Protein AF-A0A934FF81-F1 (afdb_monomer_lite)

Foldseek 3Di:
DQWFKWWQAPNDTHGDDPPDPPVVGPIAIATGRDSVVQSVLVVCVVVVNWAWDWDQDPVVRDTDTHRDPPPPRDPPPDPDPDDD

Structure (mmCIF, N/CA/C/O backbone):
data_AF-A0A934FF81-F1
#
_entry.id   AF-A0A934FF81-F1
#
loop_
_atom_site.group_PDB
_atom_site.id
_atom_site.type_symbol
_atom_site.label_atom_id
_atom_site.label_alt_id
_atom_site.label_comp_id
_atom_site.label_asym_id
_atom_site.label_entity_id
_atom_site.label_seq_id
_atom_site.pdbx_PDB_ins_code
_atom_site.Cartn_x
_atom_site.Cartn_y
_atom_site.Cartn_z
_atom_site.occupancy
_atom_site.B_iso_or_equiv
_atom_site.auth_seq_id
_atom_site.auth_comp_id
_atom_site.auth_asym_id
_atom_site.auth_atom_id
_atom_site.pdbx_PDB_model_num
ATOM 1 N N . MET A 1 1 ? 0.942 0.337 16.477 1.00 50.12 1 MET A N 1
ATOM 2 C CA . MET A 1 1 ? -0.370 0.771 15.956 1.00 50.12 1 MET A CA 1
ATOM 3 C C . MET A 1 1 ? -0.790 -0.235 14.900 1.00 50.12 1 MET A C 1
ATOM 5 O O . MET A 1 1 ? 0.094 -0.791 14.258 1.00 50.12 1 MET A O 1
ATOM 9 N N . SER A 1 2 ? -2.077 -0.551 14.782 1.00 64.25 2 SER A N 1
ATOM 10 C CA . SER A 1 2 ? -2.555 -1.504 13.775 1.00 64.25 2 SER A CA 1
ATOM 11 C C . SER A 1 2 ? -2.627 -0.800 12.424 1.00 64.25 2 SER A C 1
ATOM 13 O O . SER A 1 2 ? -3.368 0.170 12.295 1.00 64.25 2 SER A O 1
ATOM 15 N N . LYS A 1 3 ? -1.849 -1.265 11.444 1.00 71.88 3 LYS A N 1
ATOM 16 C CA . LYS A 1 3 ? -1.921 -0.757 10.072 1.00 71.88 3 LYS A CA 1
ATOM 17 C C . LYS A 1 3 ? -3.234 -1.175 9.416 1.00 71.88 3 LYS A C 1
ATOM 19 O O . LYS A 1 3 ? -3.721 -2.285 9.648 1.00 71.88 3 LYS A O 1
ATOM 24 N N . ASN A 1 4 ? -3.782 -0.291 8.595 1.00 83.94 4 ASN A N 1
ATOM 25 C CA . ASN A 1 4 ? -4.948 -0.545 7.764 1.00 83.94 4 ASN A CA 1
ATOM 26 C C . ASN A 1 4 ? -4.506 -0.852 6.331 1.00 83.94 4 ASN A C 1
ATOM 28 O O . ASN A 1 4 ? -3.416 -0.478 5.904 1.00 83.94 4 ASN A O 1
ATOM 32 N N . LEU A 1 5 ? -5.368 -1.550 5.598 1.00 85.88 5 LEU A N 1
ATOM 33 C CA . LEU A 1 5 ? -5.198 -1.752 4.167 1.00 85.88 5 LEU A CA 1
ATOM 34 C C . LEU A 1 5 ? -6.136 -0.795 3.434 1.00 85.88 5 LEU A C 1
ATOM 36 O O . LEU A 1 5 ? -7.315 -0.687 3.784 1.00 85.88 5 LEU A O 1
ATOM 40 N N . TYR A 1 6 ? -5.615 -0.151 2.403 1.00 88.75 6 TYR A N 1
ATOM 41 C CA . TYR A 1 6 ? -6.337 0.758 1.528 1.00 88.75 6 TYR A CA 1
ATOM 42 C C . TYR A 1 6 ? -6.169 0.310 0.080 1.00 88.75 6 TYR A C 1
ATOM 44 O O . TYR A 1 6 ? -5.091 -0.125 -0.295 1.00 88.75 6 TYR A O 1
ATOM 52 N N . ALA A 1 7 ? -7.229 0.368 -0.713 1.00 88.75 7 ALA A N 1
ATOM 53 C CA . ALA A 1 7 ? -7.205 0.140 -2.149 1.00 88.75 7 ALA A CA 1
ATOM 54 C C . ALA A 1 7 ? -7.114 1.498 -2.843 1.00 88.75 7 ALA A C 1
ATOM 56 O O . ALA A 1 7 ? -7.892 2.390 -2.516 1.00 88.75 7 ALA A O 1
ATOM 57 N N . ILE A 1 8 ? -6.200 1.643 -3.789 1.00 88.00 8 ILE A N 1
ATOM 58 C CA . ILE A 1 8 ? -6.110 2.781 -4.691 1.00 88.00 8 ILE A CA 1
ATOM 59 C C . ILE A 1 8 ? -6.648 2.324 -6.043 1.00 88.00 8 ILE A C 1
ATOM 61 O O . ILE A 1 8 ? -6.099 1.408 -6.658 1.00 88.00 8 ILE A O 1
ATOM 65 N N . VAL A 1 9 ? -7.743 2.941 -6.477 1.00 85.44 9 VAL A N 1
ATOM 66 C CA . VAL A 1 9 ? -8.427 2.645 -7.742 1.00 85.44 9 VAL A CA 1
ATOM 67 C C . VAL A 1 9 ? -8.624 3.963 -8.469 1.00 85.44 9 VAL A C 1
ATOM 69 O O . VAL A 1 9 ? -9.191 4.882 -7.891 1.00 85.44 9 VAL A O 1
ATOM 72 N N . ASP A 1 10 ? -8.117 4.081 -9.697 1.00 83.19 10 ASP A N 1
ATOM 73 C CA . ASP A 1 10 ? -8.243 5.305 -10.50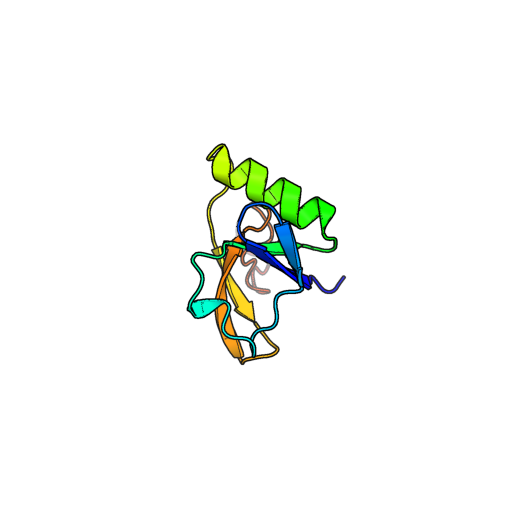8 1.00 83.19 10 ASP A CA 1
ATOM 74 C C . ASP A 1 10 ? -7.803 6.601 -9.774 1.00 83.19 10 ASP A C 1
ATOM 76 O O . ASP A 1 10 ? -8.322 7.688 -10.021 1.00 83.19 10 ASP A O 1
ATOM 80 N N . GLY A 1 11 ? -6.835 6.499 -8.852 1.00 80.81 11 GLY A N 1
ATOM 81 C CA . GLY A 1 11 ? -6.346 7.623 -8.040 1.00 80.81 11 GLY A CA 1
ATOM 82 C C . GLY A 1 11 ? -7.187 7.949 -6.796 1.00 80.81 11 GLY A C 1
ATOM 83 O O . GLY A 1 11 ? -6.833 8.855 -6.042 1.00 80.81 11 GLY A O 1
ATOM 84 N N . GLU A 1 12 ? -8.264 7.207 -6.537 1.00 85.56 12 GLU A N 1
ATOM 85 C CA . GLU A 1 12 ? -9.076 7.322 -5.325 1.00 85.56 12 GLU A CA 1
ATOM 86 C C . GLU A 1 12 ? -8.677 6.270 -4.283 1.00 85.56 12 GLU A C 1
ATOM 88 O O . GLU A 1 12 ? -8.472 5.096 -4.596 1.00 85.56 12 GLU A O 1
ATOM 93 N N . VAL A 1 13 ? -8.576 6.692 -3.018 1.00 87.94 13 VAL A N 1
ATOM 94 C CA . VAL A 1 13 ? -8.252 5.812 -1.889 1.00 87.94 13 VAL A CA 1
ATOM 95 C C . VAL A 1 13 ? -9.540 5.323 -1.239 1.00 87.94 13 VAL A C 1
ATOM 97 O O . VAL A 1 13 ? -10.394 6.105 -0.826 1.00 87.94 13 VAL A O 1
ATOM 100 N N . HIS A 1 14 ? -9.657 4.010 -1.099 1.00 86.94 14 HIS A N 1
ATOM 101 C CA . HIS A 1 14 ? -10.776 3.350 -0.453 1.00 86.94 14 HIS A CA 1
ATOM 102 C C . HIS A 1 14 ? -10.285 2.400 0.637 1.00 86.94 14 HIS A C 1
ATOM 104 O O . HIS A 1 14 ? -9.225 1.792 0.508 1.00 86.94 14 HIS A O 1
ATOM 110 N N . PRO A 1 15 ? -11.052 2.178 1.712 1.00 84.75 15 PRO A N 1
ATOM 111 C CA . PRO A 1 15 ? -10.730 1.128 2.667 1.00 84.75 15 PRO A CA 1
ATOM 112 C C . PRO A 1 15 ? -10.756 -0.245 1.974 1.00 84.75 15 PRO A C 1
ATOM 114 O O . PRO A 1 15 ? -11.780 -0.670 1.420 1.00 84.75 15 PRO A O 1
ATOM 117 N N . PHE A 1 16 ? -9.626 -0.956 2.023 1.00 81.44 16 PHE A N 1
ATOM 118 C CA . PHE A 1 16 ? -9.507 -2.295 1.458 1.00 81.44 16 PHE A CA 1
ATOM 119 C C . PHE A 1 16 ? -10.189 -3.291 2.387 1.00 81.44 16 PHE A C 1
ATOM 121 O O . PHE A 1 16 ? -9.921 -3.366 3.591 1.00 81.44 16 PHE A O 1
ATOM 128 N N . ASN A 1 17 ? -11.070 -4.097 1.812 1.00 75.62 17 ASN A N 1
ATOM 129 C CA . ASN A 1 17 ? -11.708 -5.184 2.525 1.00 75.62 17 ASN A CA 1
ATOM 130 C C . ASN A 1 17 ? -11.321 -6.495 1.849 1.00 75.62 17 ASN A C 1
ATOM 132 O O . ASN A 1 17 ? -11.724 -6.719 0.713 1.00 75.62 17 ASN A O 1
ATOM 136 N N . CYS A 1 18 ? -10.604 -7.368 2.572 1.00 70.56 18 CYS A N 1
ATOM 137 C CA . CYS A 1 18 ? -10.147 -8.676 2.078 1.00 70.56 18 CYS A CA 1
ATOM 138 C C . CYS A 1 18 ? -11.332 -9.591 1.625 1.00 70.56 18 CYS A C 1
ATOM 140 O O . CYS A 1 18 ? -11.085 -10.638 1.041 1.00 70.56 18 CYS A O 1
ATOM 142 N N . TYR A 1 19 ? -12.599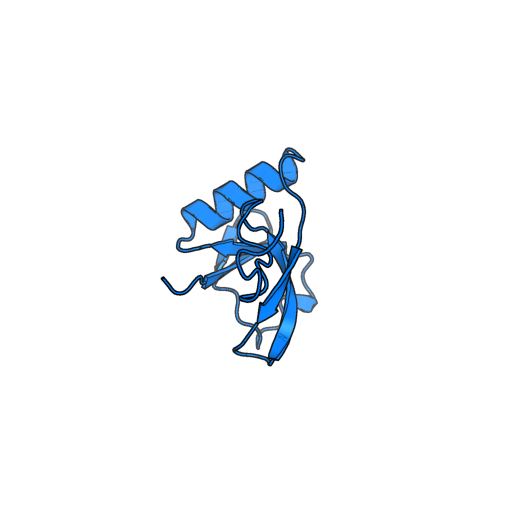 -9.220 1.892 1.00 65.00 19 TYR A N 1
ATOM 143 C CA . TYR A 1 19 ? -13.824 -9.928 1.468 1.00 65.00 19 TYR A CA 1
ATOM 144 C C . TYR A 1 19 ? -14.552 -9.317 0.254 1.00 65.00 19 TYR A C 1
ATOM 146 O O . TYR A 1 19 ? -15.526 -9.904 -0.209 1.00 65.00 19 TYR A O 1
ATOM 154 N N . LYS A 1 20 ? -14.161 -8.123 -0.211 1.00 62.34 20 LYS A N 1
ATOM 155 C CA . LYS A 1 20 ? -14.717 -7.507 -1.427 1.00 62.34 20 LYS A CA 1
ATOM 156 C C . LYS A 1 20 ? -13.764 -7.761 -2.594 1.00 62.34 20 LYS A C 1
ATOM 158 O O . LYS A 1 20 ? -12.556 -7.659 -2.398 1.00 62.34 20 LYS A O 1
ATOM 163 N N . ASP A 1 21 ? -14.316 -8.030 -3.777 1.00 56.56 21 ASP A N 1
ATOM 164 C CA . ASP A 1 21 ? -13.640 -8.313 -5.058 1.00 56.56 21 ASP A CA 1
ATOM 165 C C . ASP A 1 21 ? -12.787 -7.155 -5.623 1.00 56.56 21 ASP A C 1
ATOM 167 O O . ASP A 1 21 ? -12.825 -6.841 -6.806 1.00 56.56 21 ASP A O 1
ATOM 171 N N . TYR A 1 22 ? -11.933 -6.532 -4.807 1.00 58.34 22 TYR A N 1
ATOM 172 C CA . TYR A 1 22 ? -10.837 -5.704 -5.322 1.00 58.34 22 TYR A CA 1
ATOM 173 C C . TYR A 1 22 ? -9.801 -6.539 -6.094 1.00 58.34 22 TYR A C 1
ATOM 175 O O . TYR A 1 22 ? -8.908 -5.968 -6.696 1.00 58.34 22 TYR A O 1
ATOM 183 N N . ALA A 1 23 ? -9.914 -7.873 -6.079 1.00 54.97 23 ALA A N 1
ATOM 184 C CA . ALA A 1 23 ? -9.097 -8.779 -6.881 1.00 54.97 23 ALA A CA 1
ATOM 185 C C . ALA A 1 23 ? -9.443 -8.747 -8.383 1.00 54.97 23 ALA A C 1
ATOM 187 O O . ALA A 1 23 ? -8.628 -9.187 -9.187 1.00 54.97 23 ALA A O 1
ATOM 188 N N . GLU A 1 24 ? -10.632 -8.259 -8.760 1.00 54.94 24 GLU A N 1
ATOM 189 C CA . GLU A 1 24 ? -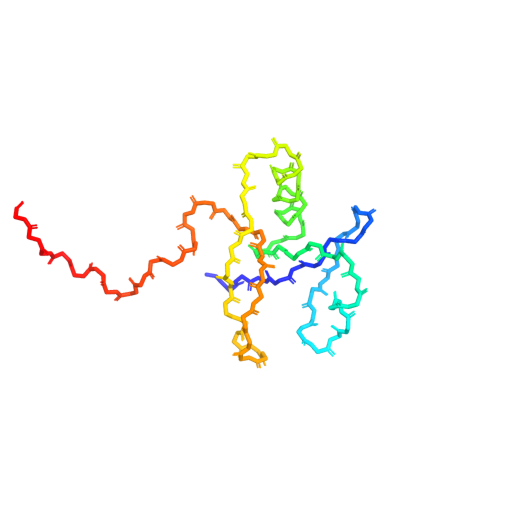11.032 -8.109 -10.170 1.00 54.94 24 GLU A CA 1
ATOM 190 C C . GLU A 1 24 ? -10.668 -6.736 -10.754 1.00 54.94 24 GLU A C 1
ATOM 192 O O . GLU A 1 24 ? -10.699 -6.553 -11.969 1.00 54.94 24 GLU A O 1
ATOM 197 N N . LEU A 1 25 ? -10.319 -5.772 -9.900 1.00 64.19 25 LEU A N 1
ATOM 198 C CA . LEU A 1 25 ? -9.843 -4.454 -10.303 1.00 64.19 25 LEU A CA 1
ATOM 199 C C . LEU A 1 25 ? -8.310 -4.469 -10.252 1.00 64.19 25 LEU A C 1
ATOM 201 O O . LEU A 1 25 ? -7.745 -5.009 -9.304 1.00 64.19 25 LEU A O 1
ATOM 205 N N . ASP A 1 26 ? -7.637 -3.859 -11.232 1.00 70.00 26 ASP A N 1
ATOM 206 C CA . ASP A 1 26 ? -6.196 -3.533 -11.197 1.00 70.00 26 ASP A CA 1
ATOM 207 C C . ASP A 1 26 ? -5.927 -2.464 -10.110 1.00 70.00 26 ASP A C 1
ATOM 209 O O . ASP 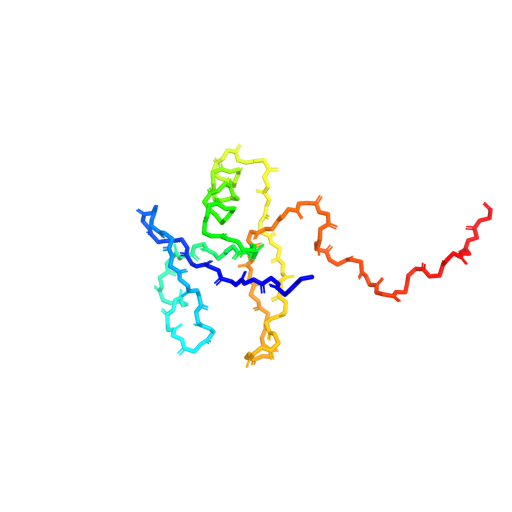A 1 26 ? -5.512 -1.337 -10.368 1.00 70.00 26 ASP A O 1
ATOM 213 N N . ALA A 1 27 ? -6.272 -2.793 -8.866 1.00 80.19 27 ALA A N 1
ATOM 214 C CA . ALA A 1 27 ? -6.219 -1.919 -7.713 1.00 80.19 27 ALA A CA 1
ATOM 215 C C . ALA A 1 27 ? -4.895 -2.128 -6.979 1.00 80.19 27 ALA A C 1
ATOM 217 O O . ALA A 1 27 ? -4.565 -3.244 -6.566 1.00 80.19 27 ALA A O 1
ATOM 218 N N . LEU A 1 28 ? -4.162 -1.043 -6.743 1.00 87.31 28 LEU A N 1
ATOM 219 C CA . LEU A 1 28 ? -2.991 -1.077 -5.872 1.00 87.31 28 LEU A CA 1
ATOM 220 C C . LEU A 1 28 ? -3.461 -1.090 -4.422 1.00 87.31 28 LEU A C 1
ATOM 222 O O . LEU A 1 28 ? -4.302 -0.290 -4.028 1.00 87.31 28 LEU A O 1
ATOM 226 N N . VAL A 1 29 ? -2.923 -1.981 -3.597 1.00 87.94 29 VAL A N 1
ATOM 227 C CA . VAL A 1 29 ? -3.252 -2.009 -2.167 1.00 87.94 29 VAL A CA 1
ATOM 228 C C . VAL A 1 29 ? -2.109 -1.367 -1.396 1.00 87.94 29 VAL A C 1
ATOM 230 O O . VAL A 1 29 ? -0.965 -1.719 -1.625 1.00 87.94 29 VAL A O 1
ATOM 233 N N . ALA A 1 30 ? -2.377 -0.460 -0.466 1.00 89.88 30 ALA A N 1
ATOM 234 C CA . ALA A 1 30 ? -1.383 0.151 0.410 1.00 89.88 30 ALA A CA 1
ATOM 235 C C . ALA A 1 30 ? -1.645 -0.203 1.879 1.00 89.88 30 ALA A C 1
ATOM 237 O O . ALA A 1 30 ? -2.782 -0.186 2.353 1.00 89.88 30 ALA A O 1
ATOM 238 N N . CYS A 1 31 ? -0.582 -0.518 2.614 1.00 88.06 31 CYS A N 1
ATOM 239 C CA . CYS A 1 31 ? -0.604 -0.811 4.041 1.00 88.06 31 CYS A CA 1
ATOM 240 C C . CYS A 1 31 ? -0.134 0.417 4.830 1.00 88.06 31 CYS A C 1
ATOM 242 O O . CYS A 1 31 ? 1.066 0.651 4.988 1.00 88.06 31 CYS A O 1
ATOM 244 N N . ALA A 1 32 ? -1.091 1.197 5.332 1.00 88.19 32 ALA A N 1
ATOM 245 C CA . ALA A 1 32 ? -0.864 2.518 5.913 1.00 88.19 32 ALA A CA 1
ATOM 246 C C . ALA A 1 32 ? -1.731 2.756 7.158 1.00 88.19 32 ALA A C 1
ATOM 248 O O . ALA A 1 32 ? -2.687 2.025 7.421 1.00 88.19 32 ALA A O 1
ATOM 249 N N . ASN A 1 33 ? -1.417 3.780 7.956 1.00 86.25 33 ASN A N 1
ATOM 250 C CA . ASN A 1 33 ? -2.252 4.132 9.112 1.00 86.25 33 ASN A CA 1
ATOM 251 C C . ASN A 1 33 ? -3.426 5.036 8.712 1.00 86.25 33 ASN A C 1
ATOM 253 O O . ASN A 1 33 ? -4.489 4.951 9.329 1.00 86.25 33 ASN A O 1
ATOM 257 N N . THR A 1 34 ? -3.233 5.874 7.691 1.00 87.81 34 THR A N 1
ATOM 258 C CA . THR A 1 34 ? -4.205 6.855 7.191 1.00 87.81 34 THR A CA 1
ATOM 259 C C . THR A 1 34 ? -4.343 6.781 5.669 1.00 87.81 34 THR A C 1
ATOM 261 O O . THR A 1 34 ? -3.492 6.211 4.985 1.00 87.81 34 THR A O 1
ATOM 264 N N . GLU A 1 35 ? -5.411 7.379 5.135 1.00 89.94 35 GLU A N 1
ATOM 265 C CA . GLU A 1 35 ? -5.643 7.491 3.686 1.00 89.94 35 GLU A CA 1
ATOM 266 C C . GLU A 1 35 ? -4.584 8.366 3.001 1.00 89.94 35 GLU A C 1
ATOM 268 O O . GLU A 1 35 ? -4.112 8.020 1.923 1.00 89.94 35 GLU A O 1
ATOM 273 N N . GLU A 1 36 ? -4.154 9.450 3.654 1.00 90.25 36 GLU A N 1
ATOM 274 C CA . GLU A 1 36 ? -3.078 10.321 3.158 1.00 90.25 36 GLU A CA 1
ATOM 275 C C . GLU A 1 36 ? -1.779 9.532 2.953 1.00 90.25 36 GLU A C 1
ATOM 277 O O . GLU A 1 36 ? -1.198 9.573 1.874 1.00 90.25 36 GLU A O 1
ATOM 282 N N . GLN A 1 37 ? -1.389 8.711 3.935 1.00 90.00 37 GLN A N 1
ATOM 283 C CA . GLN A 1 37 ? -0.212 7.846 3.817 1.00 90.00 37 GLN A CA 1
ATOM 284 C C . GLN A 1 37 ? -0.358 6.806 2.699 1.00 90.00 37 GLN A C 1
ATOM 286 O O . GLN A 1 37 ? 0.612 6.487 2.019 1.00 90.00 37 GLN A O 1
ATOM 291 N N . ALA A 1 38 ? -1.561 6.262 2.492 1.00 89.75 38 ALA A N 1
ATOM 292 C CA . ALA A 1 38 ? -1.809 5.339 1.387 1.00 89.75 38 ALA A CA 1
ATOM 293 C C . ALA A 1 38 ? -1.618 6.022 0.021 1.00 89.75 38 ALA A C 1
ATOM 295 O O . ALA A 1 38 ? -1.039 5.423 -0.884 1.00 89.75 38 ALA A O 1
ATOM 296 N N . MET A 1 39 ? -2.054 7.277 -0.109 1.00 90.25 39 MET A N 1
ATOM 297 C CA . MET A 1 39 ? -1.861 8.079 -1.319 1.00 90.25 39 MET A CA 1
ATOM 298 C C . MET A 1 39 ? -0.389 8.452 -1.541 1.00 90.25 39 MET A C 1
ATOM 300 O O . MET A 1 39 ? 0.094 8.396 -2.673 1.00 90.25 39 MET A O 1
ATOM 304 N N . GLU A 1 40 ? 0.349 8.776 -0.478 1.00 91.69 40 GLU A N 1
ATOM 305 C CA . GLU A 1 40 ? 1.796 9.008 -0.562 1.00 91.69 40 GLU A CA 1
ATOM 306 C C . GLU A 1 40 ? 2.532 7.757 -1.059 1.00 91.69 40 GLU A C 1
ATOM 308 O O . GLU A 1 40 ? 3.358 7.850 -1.964 1.00 91.69 40 GLU A O 1
ATOM 313 N N . LEU A 1 41 ? 2.189 6.574 -0.535 1.00 90.00 41 LEU A N 1
ATOM 314 C CA . LEU A 1 41 ? 2.760 5.305 -0.998 1.00 90.00 41 LEU A CA 1
ATOM 315 C C . LEU A 1 41 ? 2.445 5.038 -2.476 1.00 90.00 41 LEU A C 1
ATOM 317 O O . LEU A 1 41 ? 3.333 4.629 -3.220 1.00 90.00 41 LEU A O 1
ATOM 321 N N . ALA A 1 42 ? 1.212 5.295 -2.918 1.00 89.94 42 ALA A N 1
ATOM 322 C CA . ALA A 1 42 ? 0.843 5.186 -4.331 1.00 89.94 42 ALA A CA 1
ATOM 323 C C . ALA A 1 42 ? 1.701 6.107 -5.213 1.00 89.94 42 ALA A C 1
ATOM 325 O O . ALA A 1 42 ? 2.252 5.663 -6.215 1.00 89.94 42 ALA A O 1
ATOM 326 N N . THR A 1 43 ? 1.890 7.356 -4.783 1.00 90.38 43 THR A N 1
ATOM 327 C CA . THR A 1 43 ? 2.709 8.346 -5.498 1.00 90.38 43 THR A CA 1
ATOM 328 C C . THR A 1 43 ? 4.170 7.895 -5.600 1.00 90.38 43 THR A C 1
ATOM 330 O O . THR A 1 43 ? 4.763 7.940 -6.675 1.00 90.38 43 THR A O 1
ATOM 333 N N . MET A 1 44 ? 4.748 7.399 -4.501 1.00 90.75 44 MET A N 1
ATOM 334 C CA . MET A 1 44 ? 6.113 6.858 -4.495 1.00 90.75 44 MET A CA 1
ATOM 335 C C . MET A 1 44 ? 6.251 5.644 -5.420 1.00 90.75 44 MET A C 1
ATOM 337 O O . MET A 1 44 ? 7.275 5.486 -6.082 1.00 90.75 44 MET A O 1
ATOM 341 N N . TYR A 1 45 ? 5.232 4.783 -5.485 1.00 89.25 45 TYR A N 1
ATOM 342 C CA . TYR A 1 45 ? 5.224 3.633 -6.388 1.00 89.25 45 TYR A CA 1
ATOM 343 C C . TYR A 1 45 ? 5.197 4.065 -7.857 1.00 89.25 45 TYR A C 1
ATOM 345 O O . TYR A 1 45 ? 5.987 3.567 -8.655 1.00 89.25 45 TYR A O 1
ATOM 353 N N . GLU A 1 46 ? 4.359 5.043 -8.214 1.00 87.88 46 GLU A N 1
ATOM 354 C CA . GLU A 1 46 ? 4.327 5.605 -9.572 1.00 87.88 46 GLU A CA 1
ATOM 355 C C . GLU A 1 46 ? 5.656 6.260 -9.971 1.00 87.88 46 GLU A C 1
ATOM 357 O O . GLU A 1 46 ? 6.069 6.193 -11.130 1.00 87.88 46 GLU A O 1
ATOM 362 N N . HIS A 1 47 ? 6.360 6.858 -9.011 1.00 89.19 47 HIS A N 1
ATOM 363 C CA . HIS A 1 47 ? 7.701 7.403 -9.211 1.00 89.19 47 HIS A CA 1
ATOM 364 C C . HIS A 1 47 ? 8.810 6.334 -9.253 1.00 89.19 47 HIS A C 1
ATOM 366 O O . HIS A 1 47 ? 9.960 6.663 -9.554 1.00 89.19 47 HIS A O 1
ATOM 372 N N . GLY A 1 48 ? 8.495 5.066 -8.967 1.00 87.19 48 GLY A N 1
ATOM 373 C CA . GLY A 1 48 ? 9.468 3.974 -8.879 1.00 87.19 48 GLY A CA 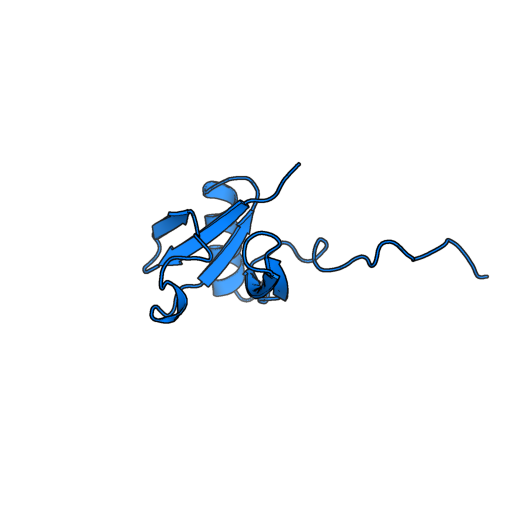1
ATOM 374 C C . GLY A 1 48 ? 10.389 4.065 -7.657 1.00 87.19 48 GLY A C 1
ATOM 375 O O . GLY A 1 48 ? 11.502 3.543 -7.685 1.00 87.19 48 GLY A O 1
ATOM 376 N N . GLU A 1 49 ? 9.960 4.763 -6.604 1.00 87.50 49 GLU A N 1
ATOM 377 C CA . GLU A 1 49 ? 10.705 4.929 -5.349 1.00 87.50 49 GLU A CA 1
ATOM 378 C C . GLU A 1 49 ? 10.495 3.745 -4.390 1.00 87.50 49 GLU A C 1
ATOM 380 O O . GLU A 1 49 ? 11.372 3.442 -3.576 1.00 87.50 49 GLU A O 1
ATOM 385 N N . ILE A 1 50 ? 9.348 3.064 -4.492 1.00 87.25 50 ILE A N 1
ATOM 386 C CA . ILE A 1 50 ? 9.020 1.858 -3.723 1.00 87.25 50 ILE A CA 1
ATOM 387 C C . ILE A 1 50 ? 8.466 0.759 -4.632 1.00 87.25 50 ILE A C 1
ATOM 389 O O . ILE A 1 50 ? 7.903 1.039 -5.686 1.00 87.25 50 ILE A O 1
ATOM 393 N N . ASP A 1 51 ? 8.561 -0.484 -4.166 1.00 86.75 51 ASP A N 1
ATOM 394 C CA . ASP A 1 51 ? 7.956 -1.660 -4.790 1.00 86.75 51 ASP A CA 1
ATOM 395 C C . ASP A 1 51 ? 6.821 -2.223 -3.922 1.00 86.75 51 ASP A C 1
ATOM 397 O O . ASP A 1 51 ? 6.714 -1.951 -2.719 1.00 86.75 51 ASP A O 1
ATOM 401 N N . THR A 1 52 ? 5.982 -3.070 -4.519 1.00 87.31 52 THR A N 1
ATOM 402 C CA . THR A 1 52 ? 5.023 -3.876 -3.763 1.00 87.31 52 THR A CA 1
ATOM 403 C C . THR A 1 52 ? 5.747 -4.926 -2.921 1.00 87.31 52 THR A C 1
ATOM 405 O O . THR A 1 52 ? 6.838 -5.407 -3.224 1.00 87.31 52 THR A O 1
ATOM 408 N N . SER A 1 53 ? 5.128 -5.304 -1.811 1.00 85.56 53 SER A N 1
ATOM 409 C CA . SER A 1 53 ? 5.627 -6.330 -0.908 1.00 85.56 53 SER A CA 1
ATOM 410 C C . SER A 1 53 ? 4.513 -7.280 -0.507 1.00 85.56 53 SER A C 1
ATOM 412 O O . SER A 1 53 ? 3.370 -6.877 -0.300 1.00 85.56 53 SER A O 1
ATOM 414 N N . ALA A 1 54 ? 4.862 -8.548 -0.310 1.00 85.12 54 ALA A N 1
ATOM 415 C CA . ALA A 1 54 ? 3.934 -9.533 0.221 1.00 85.12 54 ALA A CA 1
ATOM 416 C C . ALA A 1 54 ? 3.566 -9.206 1.681 1.00 85.12 54 ALA A C 1
ATOM 418 O O . ALA A 1 54 ? 4.414 -9.217 2.577 1.00 85.12 54 ALA A O 1
ATOM 419 N N . PHE A 1 55 ? 2.283 -8.971 1.928 1.00 83.50 55 PHE A N 1
ATOM 420 C CA . PHE A 1 55 ? 1.700 -8.728 3.238 1.00 83.50 55 PHE A CA 1
ATOM 421 C C . PHE A 1 55 ? 0.663 -9.795 3.566 1.00 83.50 55 PHE A C 1
ATOM 423 O O . PHE A 1 55 ? -0.248 -10.081 2.790 1.00 83.50 55 PHE A O 1
ATOM 430 N N . ARG A 1 56 ? 0.774 -10.384 4.755 1.00 81.44 56 ARG A N 1
ATOM 431 C CA . ARG A 1 56 ? -0.175 -11.393 5.224 1.00 81.44 56 ARG A CA 1
ATOM 432 C C . ARG A 1 56 ? -1.366 -10.710 5.904 1.00 81.44 56 ARG A C 1
ATOM 434 O O . ARG A 1 56 ? -1.228 -10.224 7.023 1.00 81.44 56 ARG A O 1
ATOM 441 N N . CYS A 1 57 ? -2.535 -10.691 5.255 1.00 76.31 57 CYS A N 1
ATOM 442 C CA . CYS A 1 57 ? -3.779 -10.176 5.846 1.00 76.31 57 CYS A CA 1
ATOM 443 C C . CYS A 1 57 ? -4.240 -11.156 6.936 1.00 76.31 57 CYS A C 1
ATOM 445 O O . CYS A 1 57 ? -4.705 -12.255 6.647 1.00 76.31 57 CYS A O 1
ATOM 447 N N . GLU A 1 58 ? -4.157 -10.761 8.210 1.00 76.56 58 GLU A N 1
ATOM 448 C CA . GLU A 1 58 ? -4.636 -11.591 9.330 1.00 76.56 58 GLU A CA 1
ATOM 449 C C . GLU A 1 58 ? -6.162 -11.791 9.312 1.00 76.56 58 GLU A C 1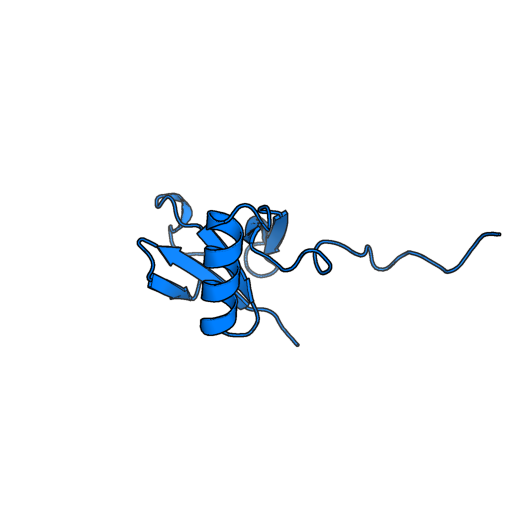
ATOM 451 O O . GLU A 1 58 ? -6.664 -12.756 9.883 1.00 76.56 58 GLU A O 1
ATOM 456 N N . LYS A 1 59 ? -6.911 -10.911 8.627 1.00 73.94 59 LYS A N 1
ATOM 457 C CA . LYS A 1 59 ? -8.381 -10.987 8.546 1.00 73.94 59 LYS A CA 1
ATOM 458 C C . LYS A 1 59 ? -8.892 -12.072 7.596 1.00 73.94 59 LYS A C 1
ATOM 460 O O . LYS A 1 59 ? -9.922 -12.671 7.889 1.00 73.94 59 LYS A O 1
ATOM 465 N N . CYS A 1 60 ? -8.224 -12.290 6.461 1.00 76.19 60 CYS A N 1
ATOM 466 C CA . CYS A 1 60 ? -8.578 -13.352 5.508 1.00 76.19 60 CYS A CA 1
ATOM 467 C C . CYS A 1 60 ? -7.622 -14.555 5.573 1.00 76.19 60 CYS A C 1
ATOM 469 O O . CYS A 1 60 ? -7.921 -15.603 5.012 1.00 76.19 60 CYS A O 1
ATOM 471 N N . GLY A 1 61 ? -6.470 -14.416 6.236 1.00 76.75 61 GLY A N 1
ATOM 472 C CA . GLY A 1 61 ? -5.415 -15.430 6.294 1.00 76.75 61 GLY A CA 1
ATOM 473 C C . GLY A 1 61 ? -4.555 -15.532 5.027 1.00 76.75 61 GLY A C 1
ATOM 474 O O . GLY A 1 61 ? -3.616 -16.331 5.013 1.00 76.75 61 GLY A O 1
ATOM 475 N N . GLY A 1 62 ? -4.856 -14.740 3.994 1.00 79.69 62 GLY A N 1
ATOM 476 C CA . GLY A 1 62 ? -4.164 -14.714 2.706 1.00 79.69 62 GLY A CA 1
ATOM 477 C C . GLY A 1 62 ? -2.957 -13.775 2.659 1.00 79.69 62 GLY A C 1
ATOM 478 O O . GLY A 1 62 ? -2.726 -12.971 3.566 1.00 79.69 62 GLY A O 1
ATOM 479 N N . THR A 1 63 ? -2.193 -13.881 1.574 1.00 82.69 63 THR A N 1
ATOM 480 C CA . THR A 1 63 ? -1.079 -12.981 1.252 1.00 82.69 63 THR A CA 1
ATOM 481 C C . THR A 1 63 ? -1.501 -12.068 0.106 1.00 82.69 63 THR A C 1
ATOM 483 O O . THR A 1 63 ? -1.975 -12.560 -0.914 1.00 82.69 63 THR A O 1
ATOM 486 N N . HIS A 1 64 ? -1.323 -10.762 0.279 1.00 82.56 64 HIS A N 1
ATOM 487 C CA . HIS A 1 64 ? -1.616 -9.729 -0.711 1.00 82.56 64 HIS A CA 1
ATOM 488 C C . HIS A 1 64 ? -0.341 -8.963 -1.040 1.00 82.56 64 HIS A C 1
ATOM 490 O O . HIS A 1 64 ? 0.489 -8.752 -0.159 1.00 82.56 64 HIS A O 1
ATOM 496 N N . GLU A 1 65 ? -0.192 -8.528 -2.283 1.00 86.25 65 GLU A N 1
ATOM 497 C CA . GLU A 1 65 ? 0.853 -7.577 -2.648 1.00 86.25 65 GLU A CA 1
ATOM 498 C C . GLU A 1 65 ? 0.383 -6.172 -2.293 1.00 86.25 65 GLU A C 1
ATOM 500 O O . GLU A 1 65 ? -0.693 -5.748 -2.711 1.00 86.25 65 GLU A O 1
ATOM 505 N N . VAL A 1 66 ? 1.157 -5.480 -1.457 1.00 87.94 66 VAL A N 1
ATOM 506 C CA . VAL A 1 66 ? 0.804 -4.150 -0.962 1.00 87.94 66 VAL A CA 1
ATOM 507 C C . VAL A 1 66 ? 1.990 -3.196 -1.030 1.00 87.94 66 VAL A C 1
ATOM 509 O O . VAL A 1 66 ? 3.135 -3.597 -0.829 1.00 87.94 66 VAL A O 1
ATOM 512 N N . LEU A 1 67 ? 1.708 -1.919 -1.243 1.00 90.25 67 LEU A N 1
ATOM 513 C CA . LEU A 1 67 ? 2.626 -0.811 -1.041 1.00 90.25 67 LEU A CA 1
ATOM 514 C C . LEU A 1 67 ? 2.799 -0.572 0.455 1.00 90.25 67 LEU A C 1
ATOM 516 O O . LEU A 1 67 ? 1.827 -0.481 1.206 1.00 90.25 67 LEU A O 1
ATOM 520 N N . GLN A 1 68 ? 4.040 -0.483 0.905 1.00 86.62 68 GLN A N 1
ATOM 521 C CA . GLN A 1 68 ? 4.383 -0.167 2.286 1.00 86.62 68 GLN A CA 1
ATOM 522 C C . GLN A 1 68 ? 5.771 0.461 2.314 1.00 86.62 68 GLN A C 1
ATOM 524 O O . GLN A 1 68 ? 6.577 0.214 1.420 1.00 86.62 68 GLN A O 1
ATOM 529 N N . GLU A 1 69 ? 6.068 1.239 3.350 1.00 79.25 69 GLU A N 1
ATOM 530 C CA . GLU A 1 69 ? 7.391 1.838 3.497 1.00 79.25 69 GLU A CA 1
ATOM 531 C C . GLU A 1 69 ? 8.483 0.752 3.546 1.00 79.25 69 GLU A C 1
ATOM 533 O O . GLU A 1 69 ? 8.374 -0.247 4.277 1.00 79.25 69 GLU A O 1
ATOM 538 N N . SER A 1 70 ? 9.543 0.963 2.757 1.00 63.31 70 SER A N 1
ATOM 539 C CA . SER A 1 70 ? 10.743 0.124 2.671 1.00 63.31 70 SER A CA 1
ATOM 540 C C . SER A 1 70 ? 11.455 0.063 4.027 1.00 63.31 70 SER A C 1
ATOM 542 O O . SER A 1 70 ? 12.376 0.819 4.316 1.00 63.31 70 SER A O 1
ATOM 544 N N . GLY A 1 71 ? 10.988 -0.826 4.903 1.00 55.12 71 GLY A N 1
ATOM 545 C CA . GLY A 1 71 ? 11.479 -0.967 6.277 1.00 55.12 71 GLY A CA 1
ATOM 546 C C . GLY A 1 71 ? 10.518 -1.694 7.219 1.00 55.12 71 GLY A C 1
ATOM 547 O O . GLY A 1 71 ? 10.946 -2.207 8.252 1.00 55.12 71 GLY A O 1
ATOM 548 N N . GLU A 1 72 ? 9.237 -1.799 6.855 1.00 53.66 72 GLU A N 1
ATOM 549 C CA . GLU A 1 72 ? 8.221 -2.486 7.670 1.00 53.66 72 GLU A CA 1
ATOM 550 C C . GLU A 1 72 ? 7.782 -3.844 7.107 1.00 53.66 72 GLU A C 1
ATOM 552 O O . GLU A 1 72 ? 7.113 -4.623 7.791 1.00 53.66 72 GLU A O 1
ATOM 557 N N . GLY A 1 73 ? 8.241 -4.178 5.901 1.00 47.84 73 GLY A N 1
ATOM 558 C CA . GLY A 1 73 ? 8.166 -5.519 5.345 1.00 47.84 73 GLY A CA 1
ATOM 559 C C . GLY A 1 73 ? 9.161 -6.453 6.027 1.00 47.84 73 GLY A C 1
ATOM 560 O O . GLY A 1 73 ? 10.324 -6.517 5.651 1.00 47.84 73 GLY A O 1
ATOM 561 N N . ASN A 1 74 ? 8.678 -7.220 7.005 1.00 45.16 74 ASN A N 1
ATOM 562 C CA . ASN A 1 74 ? 9.334 -8.427 7.510 1.00 45.16 74 ASN A CA 1
ATOM 563 C C . ASN A 1 74 ? 10.698 -8.200 8.202 1.00 45.16 74 ASN A C 1
ATOM 565 O O . ASN A 1 74 ? 11.737 -8.686 7.759 1.00 45.16 74 ASN A O 1
ATOM 569 N N . ARG A 1 75 ? 10.691 -7.603 9.404 1.00 40.25 75 ARG A N 1
ATOM 570 C CA . ARG A 1 75 ? 11.537 -8.199 10.450 1.00 40.25 75 ARG A CA 1
ATOM 571 C C . ARG A 1 75 ? 10.833 -9.487 10.871 1.00 40.25 75 ARG A C 1
ATOM 573 O O . ARG A 1 75 ? 9.794 -9.388 11.528 1.00 40.25 75 ARG A O 1
ATOM 580 N N . PRO A 1 76 ? 11.364 -10.688 10.581 1.00 42.25 76 PRO A N 1
ATOM 581 C CA . PRO A 1 76 ? 11.012 -11.816 11.421 1.00 42.25 76 PRO A CA 1
ATOM 582 C C . PRO A 1 76 ? 11.313 -11.385 12.860 1.00 42.25 76 PRO A C 1
ATOM 584 O O . PRO A 1 76 ? 12.385 -10.838 13.138 1.00 42.25 76 PRO A O 1
ATOM 587 N N . ALA A 1 77 ? 10.383 -11.617 13.784 1.00 48.59 77 ALA A N 1
ATOM 588 C CA . ALA A 1 77 ? 10.548 -11.358 15.217 1.00 48.59 77 ALA A CA 1
ATOM 589 C C . ALA A 1 77 ? 11.632 -12.252 15.873 1.00 48.59 77 ALA A C 1
ATOM 591 O O . ALA A 1 77 ? 11.567 -12.575 17.054 1.00 48.59 77 ALA A O 1
ATOM 592 N N . ASN A 1 78 ? 12.636 -12.673 15.105 1.00 46.25 78 ASN A N 1
ATOM 593 C CA . ASN A 1 78 ? 13.784 -13.434 15.541 1.00 46.25 78 ASN A CA 1
ATOM 594 C C . ASN A 1 78 ? 15.021 -13.044 14.718 1.00 46.25 78 ASN A C 1
ATOM 596 O O . ASN A 1 78 ? 15.540 -13.822 13.925 1.00 46.25 78 ASN A O 1
ATOM 600 N N . GLN A 1 79 ? 15.522 -11.831 14.926 1.00 45.47 79 GLN A N 1
ATOM 601 C CA . GLN A 1 79 ? 16.971 -11.666 14.975 1.00 45.47 79 GLN A CA 1
ATOM 602 C C . GLN A 1 79 ? 17.319 -11.334 16.414 1.00 45.47 79 GLN A C 1
ATOM 604 O O . GLN A 1 79 ? 17.429 -10.178 16.821 1.00 45.47 79 GLN A O 1
ATOM 609 N N . SER A 1 80 ? 17.425 -12.412 17.196 1.00 44.88 80 SER A N 1
ATOM 610 C CA . SER A 1 80 ? 18.386 -12.476 18.287 1.00 44.88 80 SER A CA 1
ATOM 611 C C . SER A 1 80 ? 19.644 -11.710 17.888 1.00 44.88 80 SER A C 1
ATOM 613 O O . SER A 1 80 ? 20.305 -12.066 16.914 1.00 44.88 80 SER A O 1
ATOM 615 N N . LEU A 1 81 ? 19.982 -10.686 18.670 1.00 50.66 81 LEU A N 1
ATOM 616 C CA . LEU A 1 81 ? 21.371 -10.290 18.846 1.00 50.66 81 LEU A CA 1
ATOM 617 C C . LEU A 1 81 ? 22.194 -11.561 19.081 1.00 50.66 81 LEU A C 1
ATOM 619 O O . LEU A 1 81 ? 22.026 -12.197 20.122 1.00 50.66 81 LEU A O 1
ATOM 623 N N . LYS A 1 82 ? 23.024 -11.941 18.110 1.00 49.97 82 LYS A N 1
ATOM 624 C CA . LYS A 1 82 ? 24.158 -12.879 18.205 1.00 49.97 82 LYS A CA 1
ATOM 625 C C . LYS A 1 82 ? 24.691 -13.031 16.777 1.00 49.97 82 LYS A C 1
ATOM 627 O O . LYS A 1 82 ? 24.003 -13.610 15.949 1.00 49.97 82 LYS A O 1
ATOM 632 N N . LEU A 1 83 ? 25.825 -12.445 16.393 1.00 42.34 83 LEU A N 1
ATOM 633 C CA . LEU A 1 83 ? 27.219 -12.901 16.604 1.00 42.34 83 LEU A CA 1
ATOM 634 C C . LEU A 1 83 ? 28.011 -12.184 15.467 1.00 42.34 83 LEU A C 1
ATOM 636 O O . LEU A 1 83 ? 27.477 -12.156 14.362 1.00 42.34 83 LEU A O 1
ATOM 640 N N . TRP A 1 84 ? 29.190 -11.558 15.581 1.00 50.31 84 TRP A N 1
ATOM 641 C CA . TRP A 1 84 ? 30.294 -11.494 16.553 1.00 50.31 84 TRP A CA 1
ATOM 642 C C . TRP A 1 84 ? 30.713 -10.045 16.814 1.00 50.31 84 TRP A C 1
ATOM 644 O O . TRP A 1 84 ? 30.598 -9.229 15.874 1.00 50.31 84 TRP A O 1
#

Radius of gyration: 14.03 Å; chains: 1; bounding box: 45×26×30 Å

Secondary structure (DSSP, 8-state):
-PPEEEEEETTEEEE--TTS-TTTTTPEEEEESSHHHHHHHHHHHHTTS--EEEEE-TTTS-EEEEE--TTTS---S---S---

pLDDT: mean 75.57, std 15.88, range [40.25, 91.69]

Sequence (84 aa):
MSKNLYAIVDGEVHPFNCYKDYAELDALVACANTEEQAMELATMYEHGEIDTSAFRCEKCGGTHEVLQESGEGNRPANQSLKLW